Protein AF-A0A4U3CG62-F1 (afdb_monomer)

Secondary structure (DSSP, 8-state):
---HHHHHHHHHHHHHHHHHHHTT--HHHHT-EEE--TTT-TT-SEEEHHHHHHHHHHHHHHHHHHHHTTT--

Solvent-accessible surface area (backbone atoms only — not comparable to full-atom values): 4418 Å² total; per-residue (Å²): 133,95,45,74,85,58,48,55,63,50,50,54,52,50,51,54,49,53,52,58,50,59,76,66,57,52,76,76,58,36,69,42,64,50,80,43,67,48,91,78,40,93,86,40,35,80,38,30,45,51,51,57,72,48,41,61,61,57,51,48,53,50,49,51,48,63,66,67,58,76,78,74,131

Mean predicted aligned error: 5.16 Å

Sequence (73 aa):
MFNYVRMGPLADRTIAALQRHLAREPEAALRRGMPFPAGWDPYFGYLTLAEVYRYPTRHFEHHRRQLSLRSGR

Structure (mmCIF, N/CA/C/O backbone):
data_AF-A0A4U3CG62-F1
#
_entry.id   AF-A0A4U3CG62-F1
#
loop_
_atom_site.group_PDB
_atom_site.id
_atom_site.type_symbol
_atom_site.label_atom_id
_atom_site.label_alt_id
_atom_site.label_comp_id
_atom_site.label_asym_id
_atom_site.label_entity_id
_atom_site.label_seq_id
_atom_site.pdbx_PDB_ins_code
_atom_site.Cartn_x
_atom_site.Cartn_y
_atom_site.Cartn_z
_atom_site.occupancy
_atom_site.B_iso_or_equiv
_atom_site.auth_seq_id
_atom_site.auth_comp_id
_atom_site.auth_asym_id
_atom_site.auth_atom_id
_atom_site.pdbx_PDB_model_num
ATOM 1 N N . MET A 1 1 ? 20.894 -13.018 -8.141 1.00 54.97 1 MET A N 1
ATOM 2 C CA . MET A 1 1 ? 20.394 -11.950 -9.032 1.00 54.97 1 MET A CA 1
ATOM 3 C C . MET A 1 1 ? 18.922 -12.223 -9.328 1.00 54.97 1 MET A C 1
ATOM 5 O O . MET A 1 1 ? 18.600 -13.355 -9.675 1.00 54.97 1 MET A O 1
ATOM 9 N N . PHE A 1 2 ? 18.026 -11.265 -9.082 1.00 57.69 2 PHE A N 1
ATOM 10 C CA . PHE A 1 2 ? 16.586 -11.424 -9.317 1.00 57.69 2 PHE A CA 1
ATOM 11 C C . PHE A 1 2 ? 16.320 -11.485 -10.828 1.00 57.69 2 PHE A C 1
ATOM 13 O O . PHE A 1 2 ? 16.628 -10.536 -11.539 1.00 57.69 2 PHE A O 1
ATOM 20 N N . ASN A 1 3 ? 15.802 -12.608 -11.326 1.00 72.69 3 ASN A N 1
ATOM 21 C CA . ASN A 1 3 ? 15.368 -12.755 -12.716 1.00 72.69 3 ASN A CA 1
ATOM 22 C C . ASN A 1 3 ? 13.838 -12.894 -12.774 1.00 72.69 3 ASN A C 1
ATOM 24 O O . ASN A 1 3 ? 13.195 -13.164 -11.757 1.00 72.69 3 ASN A O 1
ATOM 28 N N . TYR A 1 4 ? 13.248 -12.706 -13.958 1.00 68.75 4 TYR A N 1
ATOM 29 C CA . TYR A 1 4 ? 11.789 -12.694 -14.140 1.00 68.75 4 TYR A CA 1
ATOM 30 C C . TYR A 1 4 ? 11.111 -13.980 -13.631 1.00 68.75 4 TYR A C 1
ATOM 32 O O . TYR A 1 4 ? 10.057 -13.910 -13.003 1.00 68.75 4 TYR A O 1
ATOM 40 N N . VAL A 1 5 ? 11.771 -15.133 -13.800 1.00 75.19 5 VAL A N 1
ATOM 41 C CA . VAL A 1 5 ? 11.306 -16.450 -13.330 1.00 75.19 5 VAL A CA 1
ATOM 42 C C . VAL A 1 5 ? 11.117 -16.484 -11.811 1.00 75.19 5 VAL A C 1
ATOM 44 O O . VAL A 1 5 ? 10.210 -17.141 -11.310 1.00 75.19 5 VAL A O 1
ATOM 47 N N . ARG A 1 6 ? 11.957 -15.767 -11.056 1.00 81.19 6 ARG A N 1
ATOM 48 C CA . ARG A 1 6 ? 11.862 -15.698 -9.590 1.00 81.19 6 ARG A CA 1
ATOM 49 C C . ARG A 1 6 ? 10.948 -14.578 -9.095 1.00 81.19 6 ARG A C 1
ATOM 51 O O . ARG A 1 6 ? 10.398 -14.707 -8.004 1.00 81.19 6 ARG A O 1
ATOM 58 N N . MET A 1 7 ? 10.773 -13.507 -9.870 1.00 89.06 7 MET A N 1
ATOM 59 C CA . MET A 1 7 ? 9.982 -12.345 -9.448 1.00 89.06 7 MET A CA 1
ATOM 60 C C . MET A 1 7 ? 8.473 -12.603 -9.461 1.00 89.06 7 MET A C 1
ATOM 62 O O . MET A 1 7 ? 7.802 -12.167 -8.530 1.00 89.06 7 MET A O 1
ATOM 66 N N . GLY A 1 8 ? 7.949 -13.351 -10.441 1.00 90.81 8 GLY A N 1
ATOM 67 C CA . GLY A 1 8 ? 6.520 -13.700 -10.499 1.00 90.81 8 GLY A CA 1
ATOM 68 C C . GLY A 1 8 ? 6.039 -14.446 -9.244 1.00 90.81 8 GLY A C 1
ATOM 69 O O . GLY A 1 8 ? 5.228 -13.908 -8.492 1.00 90.81 8 GLY A O 1
ATOM 70 N N . PRO A 1 9 ? 6.625 -15.612 -8.909 1.00 94.12 9 PRO A N 1
ATOM 71 C CA . PRO A 1 9 ? 6.236 -16.364 -7.716 1.00 94.12 9 PRO A CA 1
ATOM 72 C C . PRO A 1 9 ? 6.462 -15.619 -6.392 1.00 94.12 9 PRO A C 1
ATOM 74 O O . PRO A 1 9 ? 5.793 -15.900 -5.398 1.00 94.12 9 PRO A O 1
ATOM 77 N N . LEU A 1 10 ? 7.433 -14.700 -6.329 1.00 93.25 10 LEU A N 1
ATOM 78 C CA . LEU A 1 10 ? 7.641 -13.861 -5.146 1.00 93.25 10 LEU A CA 1
ATOM 79 C C . LEU A 1 10 ? 6.515 -12.829 -4.992 1.00 93.25 10 LEU A C 1
ATOM 81 O O . LEU A 1 10 ? 6.018 -12.635 -3.879 1.00 93.25 10 LEU A O 1
ATOM 85 N N . ALA A 1 11 ? 6.094 -12.206 -6.096 1.00 92.88 11 ALA A N 1
ATOM 86 C CA . ALA A 1 11 ? 4.955 -11.297 -6.114 1.00 92.88 11 ALA A CA 1
ATOM 87 C C . ALA A 1 11 ? 3.676 -12.023 -5.678 1.00 92.88 11 ALA A C 1
ATOM 89 O O . ALA A 1 11 ? 3.022 -11.567 -4.741 1.00 92.88 11 ALA A O 1
ATOM 90 N N . ASP A 1 12 ? 3.390 -13.198 -6.245 1.00 95.50 12 ASP A N 1
ATOM 91 C CA . ASP A 1 12 ? 2.207 -13.996 -5.895 1.00 95.50 12 ASP A CA 1
ATOM 92 C C . ASP A 1 12 ? 2.175 -14.356 -4.406 1.00 95.50 12 ASP A C 1
ATOM 94 O O . ASP A 1 12 ? 1.158 -14.182 -3.731 1.00 95.50 12 ASP A O 1
ATOM 98 N N . ARG A 1 13 ? 3.310 -14.800 -3.846 1.00 96.62 13 ARG A N 1
ATOM 99 C CA . ARG A 1 13 ? 3.413 -15.100 -2.408 1.00 96.62 13 ARG A CA 1
ATOM 100 C C . ARG A 1 13 ? 3.169 -13.869 -1.541 1.00 96.62 13 ARG A C 1
ATOM 102 O O . ARG A 1 13 ? 2.510 -13.984 -0.506 1.00 96.62 13 ARG A O 1
ATOM 109 N N . THR A 1 14 ? 3.689 -12.717 -1.954 1.00 96.00 14 THR A N 1
ATOM 110 C CA . THR A 1 14 ? 3.531 -11.449 -1.231 1.00 96.00 14 THR A CA 1
ATOM 111 C C . THR A 1 14 ? 2.076 -10.987 -1.266 1.00 96.00 14 THR A C 1
ATOM 113 O O . THR A 1 14 ? 1.512 -10.675 -0.220 1.00 96.00 14 THR A O 1
ATOM 116 N N . ILE A 1 15 ? 1.433 -11.032 -2.436 1.00 96.56 15 ILE A N 1
ATOM 117 C CA . ILE A 1 15 ? 0.014 -10.700 -2.612 1.00 96.56 15 ILE A CA 1
ATOM 118 C C . ILE A 1 15 ? -0.853 -11.617 -1.750 1.00 96.56 15 ILE A C 1
ATOM 120 O O . ILE A 1 15 ? -1.687 -11.134 -0.985 1.00 96.56 15 ILE A O 1
ATOM 124 N N . ALA A 1 16 ? -0.611 -12.929 -1.797 1.00 98.06 16 ALA A N 1
ATOM 125 C CA . ALA A 1 16 ? -1.365 -13.890 -1.004 1.00 98.06 16 ALA A CA 1
ATOM 126 C C . ALA A 1 16 ? -1.191 -13.655 0.506 1.00 98.06 16 ALA A C 1
ATOM 128 O O . ALA A 1 16 ? -2.140 -13.823 1.270 1.00 98.06 16 ALA A O 1
ATOM 129 N N . ALA A 1 17 ? 0.006 -13.269 0.959 1.00 97.88 17 ALA A N 1
ATOM 130 C CA . ALA A 1 17 ? 0.219 -12.884 2.349 1.00 97.88 17 ALA A CA 1
ATOM 131 C C . ALA A 1 17 ? -0.609 -11.643 2.706 1.00 97.88 17 ALA A C 1
ATOM 133 O O . ALA A 1 17 ? -1.411 -11.712 3.634 1.00 97.88 17 ALA A O 1
ATOM 134 N N . LEU A 1 18 ? -0.491 -10.557 1.938 1.00 97.50 18 LEU A N 1
ATOM 135 C CA . LEU A 1 18 ? -1.236 -9.317 2.177 1.00 97.50 18 LEU A CA 1
ATOM 136 C C . LEU A 1 18 ? -2.755 -9.544 2.196 1.00 97.50 18 LEU A C 1
ATOM 138 O O . LEU A 1 18 ? -3.427 -9.038 3.088 1.00 97.50 18 LEU A O 1
ATOM 142 N N . GLN A 1 19 ? -3.288 -10.362 1.283 1.00 97.81 19 GLN A N 1
ATOM 143 C CA . GLN A 1 19 ? -4.708 -10.732 1.263 1.00 97.81 19 GLN A CA 1
ATOM 144 C C . GLN A 1 19 ? -5.129 -11.499 2.522 1.00 97.81 19 GLN A C 1
ATOM 146 O O . GLN A 1 19 ? -6.174 -11.205 3.099 1.00 97.81 19 GLN A O 1
ATOM 151 N N . ARG A 1 20 ? -4.314 -12.461 2.983 1.00 98.44 20 ARG A N 1
ATOM 152 C CA . ARG A 1 20 ? -4.589 -13.200 4.228 1.00 98.44 20 ARG A CA 1
ATOM 153 C C . ARG A 1 20 ? -4.549 -12.303 5.459 1.00 98.44 20 ARG A C 1
ATOM 155 O O . ARG A 1 20 ? -5.335 -12.532 6.373 1.00 98.44 20 ARG A O 1
ATOM 162 N N . HIS A 1 21 ? -3.634 -11.336 5.498 1.00 98.00 21 HIS A N 1
ATOM 163 C CA . HIS A 1 21 ? -3.566 -10.363 6.584 1.00 98.00 21 HIS A CA 1
ATOM 164 C C . HIS A 1 21 ? -4.798 -9.455 6.563 1.00 98.00 21 HIS A C 1
ATOM 166 O O . HIS A 1 21 ? -5.532 -9.442 7.544 1.00 98.00 21 HIS A O 1
ATOM 172 N N . LEU A 1 22 ? -5.105 -8.831 5.420 1.00 97.81 22 LEU A N 1
ATOM 173 C CA . LEU A 1 22 ? -6.274 -7.962 5.253 1.00 97.81 22 LEU A CA 1
ATOM 174 C C . LEU A 1 22 ? -7.587 -8.656 5.644 1.00 97.81 22 LEU A C 1
ATOM 176 O O . LEU A 1 22 ? -8.397 -8.072 6.352 1.00 97.81 22 LEU A O 1
ATOM 180 N N . ALA A 1 23 ? -7.782 -9.917 5.246 1.00 98.00 23 ALA A N 1
ATOM 181 C CA . ALA A 1 23 ? -8.986 -10.684 5.581 1.00 98.00 23 ALA A CA 1
ATOM 182 C C . ALA A 1 23 ? -9.170 -10.942 7.090 1.00 98.00 23 ALA A C 1
ATOM 184 O O . ALA A 1 23 ? -10.253 -11.337 7.517 1.00 98.00 23 ALA A O 1
ATOM 185 N N . ARG A 1 24 ? -8.114 -10.769 7.891 1.00 97.94 24 ARG A N 1
ATOM 186 C CA . ARG A 1 24 ? -8.124 -10.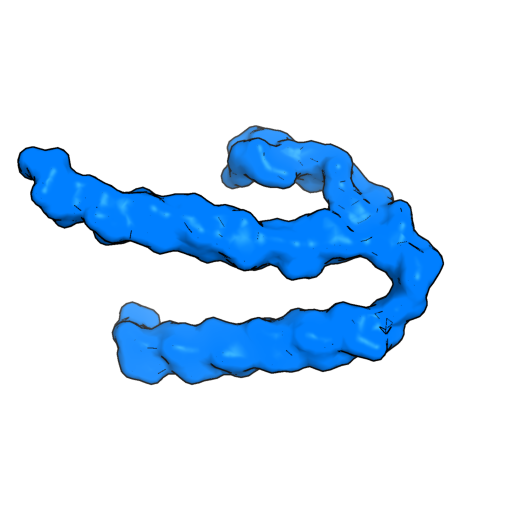958 9.348 1.00 97.94 24 ARG A CA 1
ATOM 187 C C . ARG A 1 24 ? -8.108 -9.639 10.114 1.00 97.94 24 ARG A C 1
ATOM 189 O O . ARG A 1 24 ? -8.231 -9.667 11.337 1.00 97.94 24 ARG A O 1
ATOM 196 N N . GLU A 1 25 ? -7.943 -8.509 9.431 1.00 98.12 25 GLU A N 1
ATOM 197 C CA . GLU A 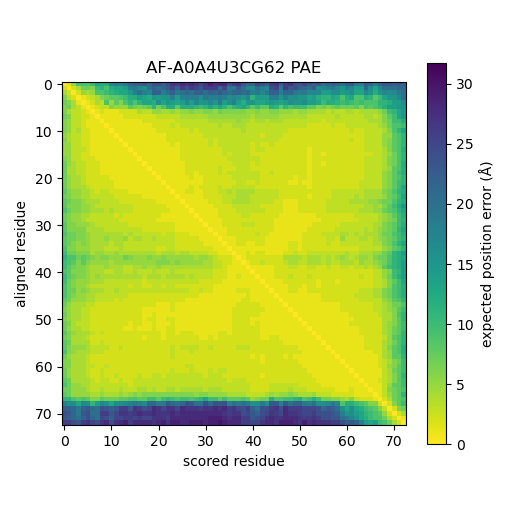1 25 ? -7.939 -7.209 10.090 1.00 98.12 25 GLU A CA 1
ATOM 198 C C . GLU A 1 25 ? -9.346 -6.849 10.569 1.00 98.12 25 GLU A C 1
ATOM 200 O O . GLU A 1 25 ? -10.297 -6.880 9.783 1.00 98.12 25 GLU A O 1
ATOM 205 N N . PRO A 1 26 ? -9.516 -6.455 11.839 1.00 98.00 26 PRO A N 1
ATOM 206 C CA . PRO A 1 26 ? -10.776 -5.890 12.274 1.00 98.00 26 PRO A CA 1
ATOM 207 C C . PRO A 1 26 ? -10.966 -4.505 11.645 1.00 98.00 26 PRO A C 1
ATOM 209 O O . PRO A 1 26 ? -10.037 -3.701 11.567 1.00 98.00 26 PRO A O 1
ATOM 21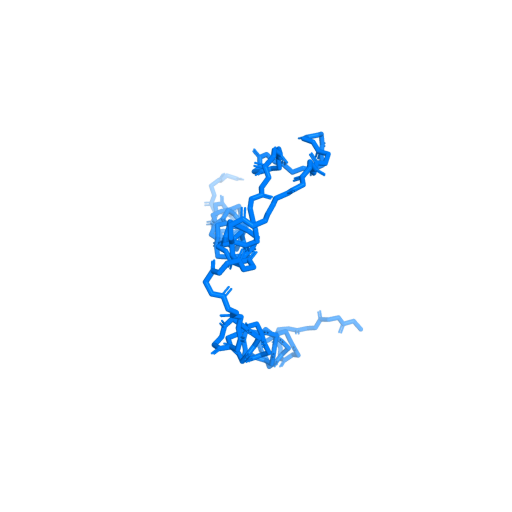2 N N . GLU A 1 27 ? -12.208 -4.169 11.306 1.00 97.81 27 GLU A N 1
ATOM 213 C CA 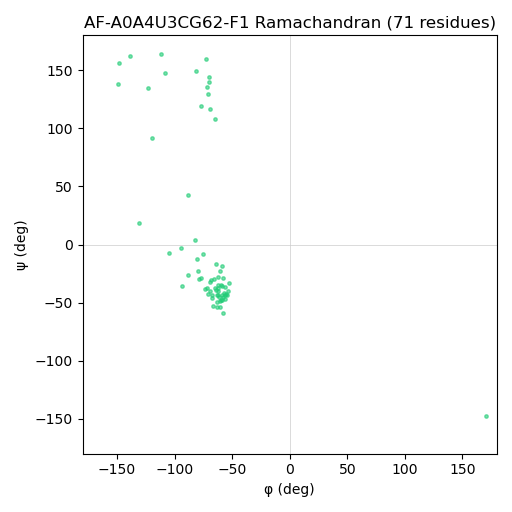. GLU A 1 27 ? -12.586 -2.880 10.707 1.00 97.81 27 GLU A CA 1
ATOM 214 C C . GLU A 1 27 ? -12.083 -1.668 11.523 1.00 97.81 27 GLU A C 1
ATOM 216 O O . GLU A 1 27 ? -11.696 -0.631 10.990 1.00 97.81 27 GLU A O 1
A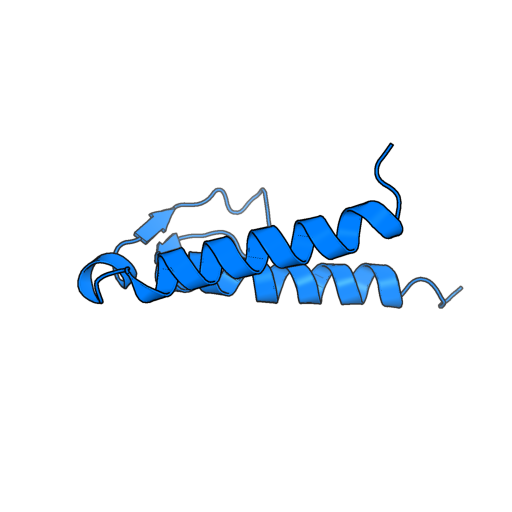TOM 221 N N . ALA A 1 28 ? -12.020 -1.798 12.852 1.00 98.12 28 ALA A N 1
ATOM 222 C CA . ALA A 1 28 ? -11.466 -0.764 13.724 1.00 98.12 28 ALA A CA 1
ATOM 223 C C . ALA A 1 28 ? -9.946 -0.568 13.576 1.00 98.12 28 ALA A C 1
ATOM 225 O O . ALA A 1 28 ? -9.459 0.543 13.784 1.00 98.12 28 ALA A O 1
ATOM 226 N N . ALA A 1 29 ? -9.189 -1.615 13.231 1.00 98.19 29 ALA A N 1
ATOM 227 C CA . ALA A 1 29 ? -7.759 -1.496 12.951 1.00 98.19 29 ALA A CA 1
ATOM 228 C C . ALA A 1 29 ? -7.510 -0.792 11.616 1.00 98.19 29 ALA A C 1
ATOM 230 O O . ALA A 1 29 ? -6.609 0.041 11.541 1.00 98.19 29 ALA A O 1
ATOM 231 N N . LEU A 1 30 ? -8.351 -1.044 10.607 1.00 98.44 30 LEU A N 1
ATOM 232 C CA . LEU A 1 30 ? -8.249 -0.408 9.290 1.00 98.44 30 LEU A CA 1
ATOM 233 C C . LEU A 1 30 ? -8.315 1.125 9.349 1.00 98.44 30 LEU A C 1
ATOM 235 O O . LEU A 1 30 ? -7.692 1.791 8.526 1.00 98.44 30 LEU A O 1
ATOM 239 N N . ARG A 1 31 ? -9.006 1.681 10.355 1.00 98.31 31 ARG A N 1
ATOM 240 C CA . ARG A 1 31 ? -9.112 3.130 10.595 1.00 98.31 31 ARG A CA 1
ATOM 241 C C . ARG A 1 31 ? -7.916 3.753 11.319 1.00 98.31 31 ARG A C 1
ATOM 243 O O . ARG A 1 31 ? -7.833 4.976 11.390 1.00 98.31 31 ARG A O 1
ATOM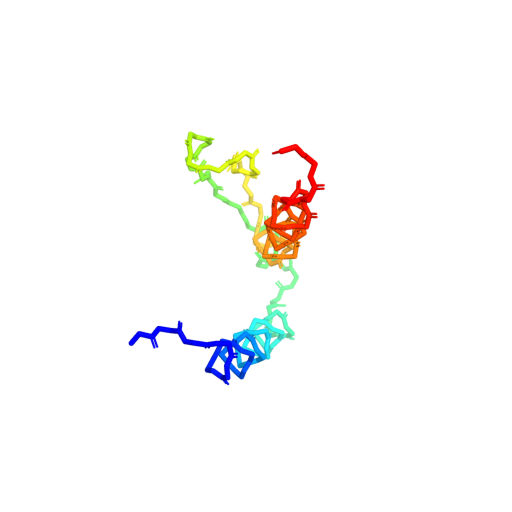 250 N N . ARG A 1 32 ? -7.006 2.957 11.890 1.00 98.38 32 ARG A N 1
ATOM 251 C CA . ARG A 1 32 ? -5.802 3.487 12.554 1.00 98.38 32 ARG A CA 1
ATOM 252 C C . ARG A 1 32 ? -4.862 4.045 11.498 1.00 98.38 32 ARG A C 1
ATOM 254 O O . ARG A 1 32 ? -4.701 3.418 10.456 1.00 98.38 32 ARG A O 1
ATOM 261 N N . GLY A 1 33 ? -4.220 5.174 11.775 1.00 98.06 33 GLY A N 1
ATOM 262 C CA . GLY A 1 33 ? -3.278 5.786 10.844 1.00 98.06 33 GLY A CA 1
ATOM 263 C C . GLY A 1 33 ? -2.033 6.342 11.512 1.00 98.06 33 GLY A C 1
ATOM 264 O O . GLY A 1 33 ? -1.992 6.553 12.727 1.00 98.06 33 GLY A O 1
ATOM 265 N N . MET A 1 34 ? -1.011 6.571 10.693 1.00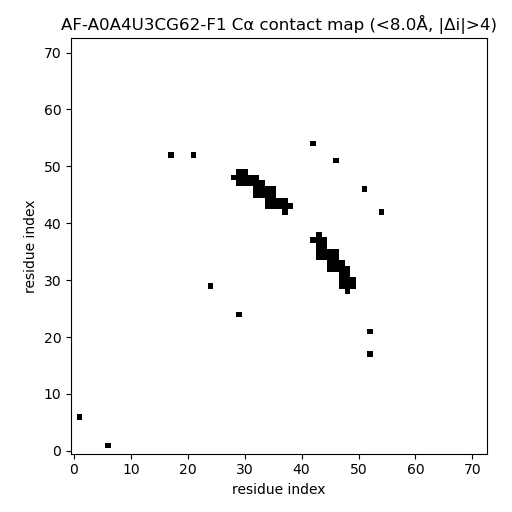 98.25 34 MET A N 1
ATOM 266 C CA . MET A 1 34 ? 0.254 7.171 11.105 1.00 98.25 34 MET A CA 1
ATOM 267 C C . MET A 1 34 ? 0.871 7.992 9.962 1.00 98.25 34 MET A C 1
ATOM 269 O O . MET A 1 34 ? 0.570 7.736 8.792 1.00 98.25 34 MET A O 1
ATOM 273 N N . PRO A 1 35 ? 1.738 8.972 10.268 1.00 98.19 35 PRO A N 1
ATOM 274 C CA . PRO A 1 35 ? 2.488 9.687 9.246 1.00 98.19 35 PRO A CA 1
ATOM 275 C C . PRO A 1 35 ? 3.579 8.802 8.628 1.00 98.19 35 PRO A C 1
ATOM 277 O O . PRO A 1 35 ? 4.349 8.150 9.332 1.00 98.19 35 PRO A O 1
ATOM 280 N N . PHE A 1 36 ? 3.672 8.847 7.304 1.00 97.31 36 PHE A N 1
ATOM 281 C CA . PHE A 1 36 ? 4.770 8.328 6.498 1.00 97.31 36 PHE A CA 1
ATOM 282 C C . PHE A 1 36 ? 5.581 9.503 5.925 1.00 97.31 36 PHE A C 1
ATOM 284 O O . PHE A 1 36 ? 5.001 10.554 5.629 1.00 97.31 36 PHE A O 1
ATOM 291 N N . PRO A 1 37 ? 6.908 9.368 5.743 1.00 97.12 37 PRO A N 1
ATOM 292 C CA . PRO A 1 37 ? 7.734 10.453 5.217 1.00 97.12 37 PRO A CA 1
ATOM 293 C C . PRO A 1 37 ? 7.360 10.808 3.769 1.00 97.12 37 PRO A C 1
ATOM 295 O O . PRO A 1 37 ? 7.689 10.077 2.838 1.00 97.12 37 PRO A O 1
ATOM 298 N N . ALA A 1 38 ? 6.719 11.959 3.560 1.00 94.56 38 ALA A N 1
ATOM 299 C CA . ALA A 1 38 ? 6.256 12.395 2.235 1.00 94.56 38 ALA A CA 1
ATOM 300 C C . ALA A 1 38 ? 7.387 12.568 1.198 1.00 94.56 38 ALA A C 1
ATOM 302 O O . ALA A 1 38 ? 7.147 12.500 -0.001 1.00 94.56 38 ALA A O 1
ATOM 303 N N . GLY A 1 39 ? 8.634 12.768 1.642 1.00 96.12 39 GLY A N 1
ATOM 304 C CA . GLY A 1 39 ? 9.792 12.885 0.749 1.00 96.12 39 GLY A CA 1
ATOM 305 C C . GLY A 1 39 ? 10.282 11.562 0.147 1.00 96.12 39 GLY A C 1
ATOM 306 O O . GLY A 1 39 ? 11.176 11.591 -0.692 1.00 96.12 39 GLY A O 1
ATOM 307 N N . TRP A 1 40 ? 9.764 10.410 0.589 1.00 95.00 40 TRP A N 1
ATOM 308 C CA . TRP A 1 40 ? 10.240 9.096 0.131 1.00 95.00 40 TRP A CA 1
ATOM 309 C C . TRP A 1 40 ? 9.438 8.543 -1.043 1.00 95.00 40 TRP A C 1
ATOM 311 O O . TRP A 1 40 ? 10.003 7.885 -1.913 1.00 95.00 40 TRP A O 1
ATOM 321 N N . ASP A 1 41 ? 8.135 8.800 -1.068 1.00 95.44 41 ASP A N 1
ATOM 322 C CA . ASP A 1 41 ? 7.243 8.341 -2.124 1.00 95.44 41 ASP A CA 1
ATOM 323 C C . ASP A 1 41 ? 6.098 9.355 -2.306 1.00 95.44 41 ASP A C 1
ATOM 325 O O . ASP A 1 41 ? 5.554 9.829 -1.306 1.00 95.44 41 ASP A O 1
ATOM 329 N N . PRO A 1 42 ? 5.691 9.683 -3.549 1.00 93.69 42 PRO A N 1
ATOM 330 C CA . PRO A 1 42 ? 4.631 10.661 -3.810 1.00 93.69 42 PRO A CA 1
ATOM 331 C C . PRO A 1 42 ? 3.266 10.337 -3.185 1.00 93.69 42 PRO A C 1
ATOM 333 O O . PRO A 1 42 ? 2.412 11.218 -3.102 1.00 93.69 42 PRO A O 1
ATOM 336 N N . TYR A 1 43 ? 3.021 9.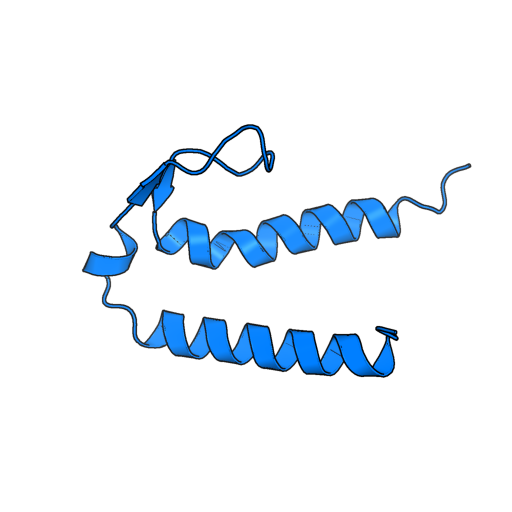084 -2.797 1.00 94.81 43 TYR A N 1
ATOM 337 C CA . TYR A 1 43 ? 1.781 8.646 -2.158 1.00 94.81 43 TYR A CA 1
ATOM 338 C C . TYR A 1 43 ? 1.862 8.640 -0.625 1.00 94.81 43 TYR A C 1
ATOM 340 O O . TYR A 1 43 ? 0.870 8.307 0.026 1.00 94.81 43 TYR A O 1
ATOM 348 N N . PHE A 1 44 ? 3.018 8.967 -0.042 1.00 96.94 44 PHE A N 1
ATOM 349 C CA . PHE A 1 44 ? 3.193 9.022 1.405 1.00 96.94 44 PHE A CA 1
ATOM 350 C C . PHE A 1 44 ? 2.690 10.340 1.995 1.00 96.94 44 PHE A C 1
ATOM 352 O O . PHE A 1 44 ? 2.710 11.402 1.380 1.00 96.94 44 PHE A O 1
ATOM 359 N N . GLY A 1 45 ? 2.221 10.240 3.232 1.00 97.31 45 GLY A N 1
ATOM 360 C CA . GLY A 1 45 ? 1.582 11.296 4.000 1.00 97.31 45 GLY A CA 1
ATOM 361 C C . GLY A 1 45 ? 1.002 10.671 5.261 1.00 97.31 45 GLY A C 1
ATOM 362 O O . GLY A 1 45 ? 1.539 9.684 5.760 1.00 97.31 45 GLY A O 1
ATOM 363 N N . TYR A 1 46 ? -0.114 11.181 5.770 1.00 98.06 46 TYR A N 1
ATOM 364 C CA . TYR A 1 46 ? -0.867 10.431 6.772 1.00 98.06 46 TYR A CA 1
ATOM 365 C C . TYR A 1 46 ? -1.664 9.325 6.079 1.00 98.06 46 TYR A C 1
ATOM 367 O O . TYR A 1 46 ? -2.496 9.626 5.227 1.00 98.06 46 TYR A O 1
ATOM 375 N N . LEU A 1 47 ? -1.403 8.067 6.432 1.00 98.44 47 LEU A N 1
ATOM 376 C CA . LEU A 1 47 ? -2.104 6.918 5.863 1.00 98.44 47 LEU A CA 1
ATOM 377 C C . LEU A 1 47 ? -2.758 6.107 6.972 1.00 98.44 47 LEU A C 1
ATOM 379 O O . LEU A 1 47 ? -2.134 5.791 7.988 1.00 98.44 47 LEU A O 1
ATOM 383 N N . THR A 1 48 ? -4.009 5.733 6.745 1.00 98.69 48 THR A N 1
ATOM 384 C CA . THR A 1 48 ? -4.687 4.672 7.489 1.00 98.69 48 THR A CA 1
ATOM 385 C C . THR A 1 48 ? -4.154 3.297 7.085 1.00 98.69 48 THR A C 1
ATOM 387 O O . THR A 1 48 ? -3.609 3.122 5.993 1.00 98.69 48 THR A O 1
ATOM 390 N N . LEU A 1 49 ? -4.347 2.280 7.925 1.00 98.38 49 LEU A N 1
ATOM 391 C CA . LEU A 1 49 ? -3.983 0.903 7.588 1.00 98.38 49 LEU A CA 1
ATOM 392 C C . LEU A 1 49 ? -4.711 0.422 6.318 1.00 98.38 49 LEU A C 1
ATOM 394 O O . LEU A 1 49 ? -4.112 -0.264 5.492 1.00 98.38 49 LEU A O 1
ATOM 398 N N . ALA A 1 50 ? -5.961 0.845 6.098 1.00 98.38 50 ALA A N 1
ATOM 399 C CA . ALA A 1 50 ? -6.670 0.599 4.839 1.00 98.38 50 ALA A CA 1
ATOM 400 C C . ALA A 1 50 ? -5.933 1.184 3.618 1.00 98.38 50 ALA A C 1
ATOM 402 O O . ALA A 1 50 ? -5.798 0.529 2.580 1.00 98.38 50 ALA A O 1
ATOM 403 N N . GLU A 1 51 ? -5.419 2.409 3.731 1.00 98.31 51 GLU A N 1
ATOM 404 C CA . GLU A 1 51 ? -4.643 3.045 2.664 1.00 98.31 51 GLU A CA 1
ATOM 405 C C . GLU A 1 51 ? -3.279 2.385 2.464 1.00 98.31 51 GLU A C 1
ATOM 407 O O . GLU A 1 51 ? -2.830 2.274 1.322 1.00 98.31 51 GLU A O 1
ATOM 412 N N . VAL A 1 52 ? -2.668 1.861 3.530 1.00 97.62 52 VAL A N 1
ATOM 413 C CA . VAL A 1 52 ? -1.458 1.032 3.445 1.00 97.62 52 VAL A CA 1
ATOM 414 C C . VAL A 1 52 ? -1.732 -0.258 2.667 1.00 97.62 52 VAL A C 1
ATOM 416 O O . VAL A 1 52 ? -0.949 -0.595 1.785 1.00 97.62 52 VAL A O 1
ATOM 419 N N . TYR A 1 53 ? -2.853 -0.952 2.889 1.00 97.88 53 TYR A N 1
ATOM 420 C CA . TYR A 1 53 ? -3.213 -2.124 2.072 1.00 97.88 53 TYR A CA 1
ATOM 421 C C . TYR A 1 53 ? -3.513 -1.770 0.607 1.00 97.88 53 TYR A C 1
ATOM 423 O O . TYR A 1 53 ? -3.268 -2.577 -0.289 1.00 97.88 53 TYR A O 1
ATOM 431 N N . ARG A 1 54 ? -4.008 -0.556 0.335 1.00 96.44 54 ARG A N 1
ATOM 432 C CA . ARG A 1 54 ? -4.251 -0.059 -1.031 1.00 96.44 54 ARG A CA 1
ATOM 433 C C . ARG A 1 54 ? -2.970 0.389 -1.745 1.00 96.44 54 ARG A C 1
ATOM 435 O O . ARG A 1 54 ? -2.907 0.351 -2.978 1.00 96.44 54 ARG A O 1
ATOM 442 N N . TYR A 1 55 ? -1.972 0.845 -0.993 1.00 97.00 55 TYR A N 1
ATOM 443 C CA . TYR A 1 55 ? -0.742 1.434 -1.516 1.00 97.00 55 TYR A CA 1
ATOM 444 C C . TYR A 1 55 ? 0.023 0.521 -2.497 1.00 97.00 55 TYR A C 1
ATOM 446 O O . TYR A 1 55 ? 0.338 1.013 -3.583 1.00 97.00 55 TYR A O 1
ATOM 454 N N . PRO A 1 56 ? 0.251 -0.786 -2.231 1.00 95.38 56 PRO A N 1
ATOM 455 C CA . PRO A 1 56 ? 0.974 -1.670 -3.147 1.00 95.38 56 PRO A CA 1
ATOM 456 C C . PRO A 1 56 ? 0.410 -1.682 -4.569 1.00 95.38 56 PRO A C 1
ATOM 458 O O . PRO A 1 56 ? 1.176 -1.622 -5.525 1.00 95.38 56 PRO A O 1
ATOM 461 N N . THR A 1 57 ? -0.917 -1.674 -4.731 1.00 95.00 57 THR A N 1
ATOM 462 C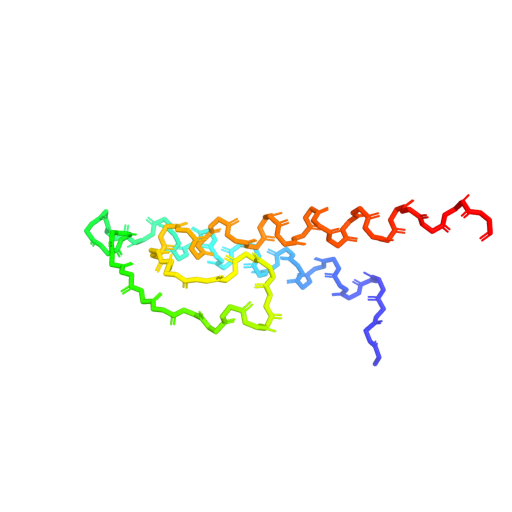 CA . THR A 1 57 ? -1.557 -1.623 -6.056 1.00 95.00 57 THR A CA 1
ATOM 463 C C . THR A 1 57 ? -1.314 -0.283 -6.750 1.00 95.00 57 THR A C 1
ATOM 465 O O . THR A 1 57 ? -0.980 -0.249 -7.933 1.00 95.00 57 THR A O 1
ATOM 468 N N . ARG A 1 58 ? -1.439 0.839 -6.023 1.00 95.56 58 ARG A N 1
ATOM 469 C CA . ARG A 1 58 ? -1.163 2.184 -6.568 1.00 95.56 58 ARG A CA 1
ATOM 470 C C . ARG A 1 58 ? 0.294 2.318 -7.012 1.00 95.56 58 ARG A C 1
ATOM 472 O O . ARG A 1 58 ? 0.557 2.816 -8.106 1.00 95.56 58 ARG A O 1
ATOM 479 N N . HIS A 1 59 ? 1.212 1.849 -6.174 1.00 95.56 59 HIS A N 1
ATOM 480 C CA . HIS A 1 59 ? 2.647 1.905 -6.414 1.00 95.56 59 HIS A CA 1
ATOM 481 C C . HIS A 1 59 ? 3.064 0.961 -7.554 1.00 95.56 59 HIS A C 1
ATOM 483 O O . HIS A 1 59 ? 3.829 1.358 -8.431 1.00 95.56 59 HIS A O 1
ATOM 489 N N . PHE A 1 60 ? 2.490 -0.245 -7.633 1.00 93.81 60 PHE A N 1
ATOM 490 C CA . PHE A 1 60 ? 2.690 -1.151 -8.767 1.00 93.81 60 PHE A CA 1
ATOM 491 C C . PHE A 1 60 ? 2.251 -0.513 -10.086 1.00 93.81 60 PHE A C 1
ATOM 493 O O . PHE A 1 60 ? 3.013 -0.511 -11.045 1.00 93.81 60 PHE A O 1
ATOM 500 N N . GLU A 1 61 ? 1.058 0.085 -10.137 1.00 94.62 61 GLU A N 1
ATOM 501 C CA . GLU A 1 61 ? 0.571 0.762 -11.342 1.00 94.62 61 GLU A CA 1
ATOM 502 C C . GLU A 1 61 ? 1.455 1.948 -11.752 1.00 94.62 61 GLU A C 1
ATOM 504 O O . GLU A 1 61 ? 1.644 2.201 -12.943 1.00 94.62 61 GLU A O 1
ATOM 509 N N . HIS A 1 62 ? 2.025 2.669 -10.783 1.00 93.88 62 HIS A N 1
ATOM 510 C CA . HIS A 1 62 ? 3.007 3.718 -11.049 1.00 93.88 62 HIS A CA 1
ATOM 511 C C . HIS A 1 62 ? 4.253 3.155 -11.748 1.00 93.88 62 HIS A C 1
ATOM 513 O O . HIS A 1 62 ? 4.606 3.617 -12.835 1.00 93.88 62 HIS A O 1
ATOM 519 N N . HIS A 1 63 ? 4.874 2.122 -11.174 1.00 91.94 63 HIS A N 1
ATOM 520 C CA . HIS A 1 63 ? 6.053 1.471 -11.758 1.00 91.94 63 HIS A CA 1
ATOM 521 C C . HIS A 1 63 ? 5.753 0.802 -13.092 1.00 91.94 63 HIS A C 1
ATOM 523 O O . HIS A 1 63 ? 6.538 0.910 -14.031 1.00 91.94 63 HIS A O 1
ATOM 529 N N . ARG A 1 64 ? 4.586 0.164 -13.225 1.00 92.50 64 ARG A N 1
ATOM 530 C CA . ARG A 1 64 ? 4.134 -0.425 -14.487 1.00 92.50 64 ARG A CA 1
ATOM 531 C C . ARG A 1 64 ? 4.111 0.631 -15.583 1.00 92.50 64 ARG A C 1
ATOM 533 O O . ARG A 1 64 ? 4.599 0.356 -16.674 1.00 92.50 64 ARG A O 1
ATOM 540 N N . ARG A 1 65 ? 3.613 1.841 -15.301 1.00 92.75 65 ARG A N 1
ATOM 541 C CA . ARG A 1 65 ? 3.665 2.966 -16.249 1.00 92.75 65 ARG A CA 1
ATOM 542 C C . ARG A 1 65 ? 5.103 3.378 -16.561 1.00 92.75 65 ARG A C 1
ATOM 544 O O . ARG A 1 65 ? 5.440 3.435 -17.735 1.00 92.75 65 ARG A O 1
ATOM 551 N N . GLN A 1 66 ? 5.964 3.589 -15.565 1.00 91.81 66 GLN A N 1
ATOM 552 C CA . GLN A 1 66 ? 7.374 3.953 -15.798 1.00 91.81 66 GLN A CA 1
ATOM 553 C C . GLN A 1 66 ? 8.110 2.941 -16.692 1.00 91.81 66 GLN A C 1
ATOM 555 O O . GLN A 1 66 ? 8.844 3.327 -17.599 1.00 91.81 66 GLN A O 1
ATOM 560 N N . LEU A 1 67 ? 7.881 1.646 -16.465 1.00 89.44 67 LEU A N 1
ATOM 561 C CA . LEU A 1 67 ? 8.520 0.564 -17.214 1.00 89.44 67 LEU A CA 1
ATOM 562 C C . LEU A 1 67 ? 7.882 0.331 -18.590 1.00 89.44 67 LEU A C 1
ATOM 564 O O . LEU A 1 67 ? 8.581 -0.064 -19.518 1.00 89.44 67 LEU A O 1
ATOM 568 N N . SER A 1 68 ? 6.584 0.612 -18.744 1.00 86.62 68 SER A N 1
ATOM 569 C CA . SER A 1 68 ? 5.880 0.507 -20.034 1.00 86.62 68 SER A CA 1
ATOM 570 C C . SER A 1 68 ? 6.131 1.715 -20.943 1.00 86.62 68 SER A C 1
ATOM 572 O O . SER A 1 68 ? 5.992 1.607 -22.155 1.00 86.62 68 SER A O 1
ATOM 574 N N . LEU A 1 69 ? 6.512 2.868 -20.379 1.00 67.44 69 LEU A N 1
ATOM 575 C CA . LEU A 1 69 ? 6.794 4.103 -21.123 1.00 67.44 69 LEU A CA 1
ATOM 576 C C . LEU A 1 69 ? 8.209 4.151 -21.724 1.00 67.44 69 LEU A C 1
ATOM 578 O O . LEU A 1 69 ? 8.572 5.124 -22.381 1.00 67.44 69 LEU A O 1
ATOM 582 N N . ARG A 1 70 ? 9.002 3.083 -21.592 1.00 59.91 70 ARG A N 1
ATOM 583 C CA . ARG A 1 70 ? 10.359 2.984 -22.151 1.00 59.91 70 ARG A CA 1
ATOM 584 C C . ARG A 1 70 ? 10.386 2.441 -23.591 1.00 59.91 70 ARG A C 1
ATOM 586 O O . ARG A 1 70 ? 11.232 1.626 -23.947 1.00 59.91 70 ARG A O 1
ATOM 593 N N . SER A 1 71 ? 9.461 2.910 -24.428 1.00 58.97 71 SER A N 1
ATOM 594 C CA . SER A 1 71 ? 9.478 2.712 -25.892 1.00 58.97 71 SER A CA 1
ATOM 595 C C . SER A 1 71 ? 9.259 4.014 -26.676 1.00 58.97 71 SER A C 1
ATOM 597 O O . SER A 1 71 ? 8.926 3.979 -27.856 1.00 58.97 71 SER A O 1
ATOM 599 N N . GLY A 1 72 ? 9.456 5.171 -26.038 1.00 58.44 72 GLY A N 1
ATOM 600 C CA . GLY A 1 72 ? 9.346 6.483 -26.672 1.00 58.44 72 GLY A CA 1
ATOM 601 C C . GLY A 1 72 ? 10.652 7.269 -26.619 1.00 58.44 72 GLY A C 1
ATOM 602 O O . GLY A 1 72 ? 10.826 8.062 -25.699 1.00 58.44 72 GLY A O 1
ATOM 603 N N . ARG A 1 73 ? 11.456 7.095 -27.677 1.00 42.59 73 ARG A N 1
ATOM 604 C CA . ARG A 1 73 ? 12.709 7.784 -28.049 1.00 42.59 73 ARG A CA 1
ATOM 605 C C . ARG A 1 73 ? 14.007 7.258 -27.434 1.00 42.59 73 ARG A C 1
ATOM 607 O O . ARG A 1 73 ? 14.123 7.198 -26.194 1.00 42.59 73 ARG A O 1
#

Radius of gyration: 15.2 Å; Cα contacts (8 Å, |Δi|>4): 36; chains: 1; bounding box: 33×29×42 Å

pLDDT: mean 91.1, std 12.57, range [42.59, 98.69]

Foldseek 3Di:
DDDPVNVVVVVVVVLVVLVVVVVPDDPVQQQDWDFDPCVPDVLGGIHGNVVVSVVVVVVVVVVVCVVVVVPDD